Protein AF-A0A959XCX8-F1 (afdb_monomer_lite)

Foldseek 3Di:
DVVVVVVLPDPPPDPDPCVCCQDQPNLLWHWADDDDDDQADPNDGDPVQVVPPPPVSVVVVRVVRRQVCCCVPPVVSNVSNVVVVVD

Radius of gyration: 15.53 Å; chains: 1; bounding box: 34×30×36 Å

Secondary structure (DSSP, 8-state):
-HHHHHHTTSTTSSS-GGGGTTSTTTTSSPPPPP--SSSEETTEEPPGGGGS--HHHHHHHHHHHHHHHHHHH-GGGTTTHHHHTT-

Sequence (87 aa):
AMIEAIVRLIPGFMGNPESLVEESHADGLLEYPVYTKPATWRGHDVPEILLSGDHGRIATWRLEQSVRRTQERRPDLIGLVREQASD

pLDDT: mean 87.37, std 14.31, range [33.19, 97.69]

Structure (mmCIF, N/CA/C/O backbone):
data_AF-A0A959XCX8-F1
#
_entry.id   AF-A0A959XCX8-F1
#
loop_
_atom_site.group_PDB
_atom_site.id
_atom_site.type_symbol
_atom_site.label_atom_id
_atom_site.label_alt_id
_atom_site.label_comp_id
_atom_site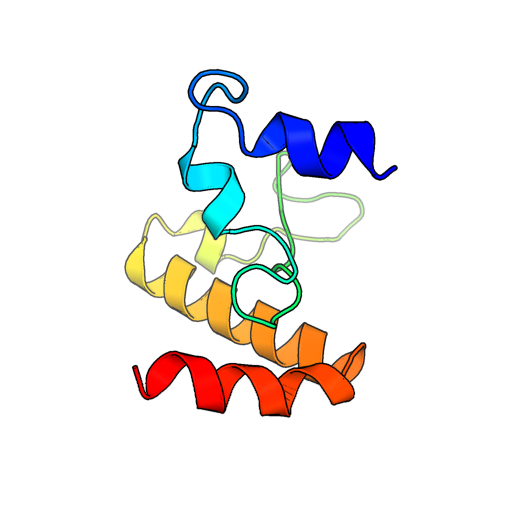.label_asym_id
_atom_site.label_entity_id
_atom_site.label_seq_id
_atom_site.pdbx_PDB_ins_code
_atom_site.Cartn_x
_atom_site.Cartn_y
_atom_site.Cartn_z
_atom_site.occupancy
_atom_site.B_iso_or_equiv
_atom_site.auth_seq_id
_atom_site.auth_comp_id
_atom_site.auth_asym_id
_atom_site.auth_atom_id
_atom_site.pdbx_PDB_model_num
ATOM 1 N N . ALA A 1 1 ? 13.488 10.437 -13.796 1.00 80.38 1 ALA A N 1
ATOM 2 C CA . ALA A 1 1 ? 12.401 9.440 -13.818 1.00 80.38 1 ALA A CA 1
ATOM 3 C C . ALA A 1 1 ? 12.869 8.128 -14.448 1.00 80.38 1 ALA A C 1
ATOM 5 O O . ALA A 1 1 ? 13.032 7.175 -13.713 1.00 80.38 1 ALA A O 1
ATOM 6 N N . MET A 1 2 ? 13.192 8.076 -15.750 1.00 93.56 2 MET A N 1
ATOM 7 C CA . MET A 1 2 ? 13.537 6.805 -16.424 1.00 93.56 2 MET A CA 1
ATOM 8 C C . MET A 1 2 ? 14.697 6.020 -15.794 1.00 93.56 2 MET A C 1
ATOM 10 O O . MET A 1 2 ? 14.560 4.827 -15.563 1.00 93.56 2 MET A O 1
ATOM 14 N N . ILE A 1 3 ? 15.827 6.681 -15.510 1.00 95.12 3 ILE A N 1
ATOM 15 C CA . ILE A 1 3 ? 17.009 6.005 -14.946 1.00 95.12 3 ILE A CA 1
ATOM 16 C C . ILE A 1 3 ? 16.670 5.343 -13.607 1.00 95.12 3 ILE A C 1
ATOM 18 O O . ILE A 1 3 ? 17.044 4.202 -13.380 1.00 95.12 3 ILE A O 1
ATOM 22 N N . GLU A 1 4 ? 15.936 6.041 -12.742 1.00 91.44 4 GLU A N 1
ATOM 23 C CA . GLU A 1 4 ? 15.580 5.535 -11.417 1.00 91.44 4 GLU A CA 1
ATOM 24 C C . GLU A 1 4 ? 14.622 4.338 -11.512 1.00 91.44 4 GLU A C 1
ATOM 26 O O . GLU A 1 4 ? 14.920 3.295 -10.936 1.00 91.44 4 GLU A O 1
ATOM 31 N N . ALA A 1 5 ? 13.582 4.414 -12.349 1.00 89.88 5 ALA A N 1
ATOM 32 C CA . ALA A 1 5 ? 12.658 3.301 -12.573 1.00 89.88 5 ALA A CA 1
ATOM 33 C C . ALA A 1 5 ? 13.355 2.034 -13.103 1.00 89.88 5 ALA A C 1
ATOM 35 O O . ALA A 1 5 ? 13.042 0.930 -12.670 1.00 89.88 5 ALA A O 1
ATOM 36 N N . ILE A 1 6 ? 14.322 2.184 -14.016 1.00 91.38 6 ILE A N 1
ATOM 37 C CA . ILE A 1 6 ? 15.056 1.049 -14.597 1.00 91.38 6 ILE A CA 1
ATOM 38 C C . ILE A 1 6 ? 16.057 0.470 -13.592 1.00 91.38 6 ILE A C 1
ATOM 40 O O . ILE A 1 6 ? 16.155 -0.745 -13.443 1.00 91.38 6 ILE A O 1
ATOM 44 N N . VAL A 1 7 ? 16.804 1.324 -12.886 1.00 92.31 7 VAL A N 1
ATOM 45 C CA . VAL A 1 7 ? 17.852 0.881 -11.952 1.00 92.31 7 VAL A CA 1
ATOM 46 C C . VAL A 1 7 ? 17.267 0.117 -10.760 1.00 92.31 7 VAL A C 1
ATOM 48 O O . VAL A 1 7 ? 17.913 -0.810 -10.276 1.00 92.31 7 VAL A O 1
ATOM 51 N N . ARG A 1 8 ? 16.029 0.416 -10.337 1.00 89.62 8 ARG A N 1
ATOM 52 C CA . ARG A 1 8 ? 15.325 -0.341 -9.282 1.00 89.62 8 ARG A CA 1
ATOM 53 C C . ARG A 1 8 ? 15.128 -1.824 -9.606 1.00 89.62 8 ARG A C 1
ATOM 55 O O . ARG A 1 8 ? 14.980 -2.615 -8.681 1.00 89.62 8 ARG A O 1
ATOM 62 N N . LEU A 1 9 ? 15.172 -2.198 -10.886 1.00 88.00 9 LEU A N 1
ATOM 63 C CA . LEU A 1 9 ? 15.037 -3.582 -11.345 1.00 88.00 9 LEU A CA 1
ATOM 64 C C . LEU A 1 9 ? 16.362 -4.365 -11.306 1.00 88.00 9 LEU A C 1
ATOM 66 O O . LEU A 1 9 ? 16.364 -5.574 -11.530 1.00 88.00 9 LEU A O 1
ATOM 70 N N . ILE A 1 10 ? 17.498 -3.706 -11.045 1.00 90.25 10 ILE A N 1
ATOM 71 C CA . ILE A 1 10 ? 18.805 -4.371 -10.997 1.00 90.25 10 ILE A CA 1
ATOM 72 C C . ILE A 1 10 ? 18.897 -5.232 -9.723 1.00 90.25 10 ILE A C 1
ATOM 74 O O . ILE A 1 10 ? 18.690 -4.713 -8.619 1.00 90.25 10 ILE A O 1
ATOM 78 N N . PRO A 1 11 ? 19.259 -6.528 -9.832 1.00 87.31 11 PRO A N 1
ATOM 79 C CA . PRO A 1 11 ? 19.424 -7.396 -8.670 1.00 87.31 11 PRO A CA 1
ATOM 80 C C . PRO A 1 11 ? 20.382 -6.806 -7.628 1.00 87.31 11 PRO A C 1
ATOM 82 O O . PRO A 1 11 ? 21.485 -6.374 -7.956 1.00 87.31 11 PRO A O 1
ATOM 85 N N . GLY A 1 12 ? 19.958 -6.802 -6.362 1.00 85.81 12 GLY A N 1
ATOM 86 C CA . GLY A 1 12 ? 20.741 -6.270 -5.241 1.00 85.81 12 GLY A CA 1
ATOM 87 C C . GLY A 1 12 ? 20.632 -4.757 -5.026 1.00 85.81 12 GLY A C 1
ATOM 88 O O . GLY A 1 12 ? 21.209 -4.255 -4.065 1.00 85.81 12 GLY A O 1
ATOM 89 N N . PHE A 1 13 ? 19.889 -4.024 -5.866 1.00 88.50 13 PHE A N 1
ATOM 90 C CA . PHE A 1 13 ? 19.636 -2.599 -5.636 1.00 88.50 13 PHE A CA 1
ATOM 91 C C . PHE A 1 13 ? 18.702 -2.365 -4.442 1.00 88.50 13 PHE A C 1
ATOM 93 O O . PHE A 1 13 ? 18.972 -1.523 -3.586 1.00 88.50 13 PHE A O 1
ATOM 100 N N . MET A 1 14 ? 17.600 -3.116 -4.374 1.00 82.50 14 MET A N 1
ATOM 101 C CA . MET A 1 14 ? 16.665 -3.034 -3.256 1.00 82.50 14 MET A CA 1
ATOM 102 C C . MET A 1 14 ? 17.005 -4.025 -2.146 1.00 82.50 14 MET A C 1
ATOM 104 O O . MET A 1 14 ? 17.388 -5.162 -2.412 1.00 82.50 14 MET A O 1
ATOM 108 N N . GLY A 1 15 ? 16.780 -3.602 -0.898 1.00 83.44 15 GLY A N 1
ATOM 109 C CA . GLY A 1 15 ? 16.972 -4.452 0.278 1.00 83.44 15 GLY A CA 1
ATOM 110 C C . GLY A 1 15 ? 15.996 -5.633 0.343 1.00 83.44 15 GLY A C 1
ATOM 111 O O . GLY A 1 15 ? 16.420 -6.739 0.660 1.00 83.44 15 GLY A O 1
ATOM 112 N N . ASN A 1 16 ? 14.715 -5.418 0.012 1.00 83.06 16 ASN A N 1
ATOM 113 C CA . ASN A 1 16 ? 13.720 -6.486 -0.108 1.00 83.06 16 ASN A CA 1
ATOM 114 C C . ASN A 1 16 ? 13.092 -6.489 -1.515 1.00 83.06 16 ASN A C 1
ATOM 116 O O . ASN A 1 16 ? 12.255 -5.630 -1.792 1.00 83.06 16 ASN A O 1
ATOM 120 N N . PRO A 1 17 ? 13.458 -7.437 -2.396 1.00 80.38 17 PRO A N 1
ATOM 121 C CA . PRO A 1 17 ? 12.887 -7.549 -3.737 1.00 80.38 17 PRO A CA 1
ATOM 122 C C . PRO A 1 17 ? 11.364 -7.734 -3.762 1.00 80.38 17 PRO A C 1
ATOM 124 O O . PRO A 1 17 ? 10.727 -7.262 -4.698 1.00 80.38 17 PRO A O 1
ATOM 127 N N . GLU A 1 18 ? 10.769 -8.352 -2.734 1.00 80.38 18 GLU A N 1
ATOM 128 C CA . GLU A 1 18 ? 9.314 -8.572 -2.670 1.00 80.38 18 GLU A CA 1
ATOM 129 C C . GLU A 1 18 ? 8.523 -7.261 -2.630 1.00 80.38 18 GLU A C 1
ATOM 131 O O . GLU A 1 18 ? 7.375 -7.219 -3.059 1.00 80.38 18 GLU A O 1
ATOM 136 N N . SER A 1 19 ? 9.143 -6.158 -2.196 1.00 78.88 19 SER A N 1
ATOM 137 C CA . SER A 1 19 ? 8.489 -4.848 -2.187 1.00 78.88 19 SER A CA 1
ATOM 138 C C . SER A 1 19 ? 8.092 -4.357 -3.584 1.00 78.88 19 SER A C 1
ATOM 140 O O . SER A 1 19 ? 7.115 -3.628 -3.681 1.00 78.88 19 SER A O 1
ATOM 142 N N . LEU A 1 20 ? 8.775 -4.789 -4.656 1.00 77.31 20 LEU A N 1
ATOM 143 C CA . LEU A 1 20 ? 8.386 -4.445 -6.034 1.00 77.31 20 LEU A CA 1
ATOM 144 C C . LEU A 1 20 ? 7.084 -5.121 -6.470 1.00 77.31 20 LEU A C 1
ATOM 146 O O . LEU A 1 20 ? 6.411 -4.611 -7.359 1.00 77.31 20 LEU A O 1
ATOM 150 N N . VAL A 1 21 ? 6.745 -6.268 -5.876 1.00 76.06 21 VAL A N 1
ATOM 151 C CA . VAL A 1 21 ? 5.555 -7.044 -6.253 1.00 76.06 21 VAL A CA 1
ATOM 152 C C . VAL A 1 21 ? 4.286 -6.372 -5.734 1.00 76.06 21 VAL A C 1
ATOM 154 O O . VAL A 1 21 ? 3.261 -6.389 -6.400 1.00 76.06 21 VAL A O 1
ATOM 157 N N . GLU A 1 22 ? 4.352 -5.727 -4.568 1.00 74.94 22 GLU A N 1
ATOM 158 C CA . GLU A 1 22 ? 3.189 -5.071 -3.955 1.00 74.94 22 GLU A CA 1
ATOM 159 C C . GLU A 1 22 ? 2.995 -3.605 -4.402 1.00 74.94 22 GLU A C 1
ATOM 161 O O . GLU A 1 22 ? 2.086 -2.924 -3.924 1.00 74.94 22 GLU A O 1
ATOM 166 N N . GLU A 1 23 ? 3.824 -3.101 -5.324 1.00 80.88 23 GLU A N 1
ATOM 167 C CA . GLU A 1 23 ? 3.753 -1.721 -5.809 1.00 80.88 23 GLU A CA 1
ATOM 168 C C . GLU A 1 23 ? 2.571 -1.469 -6.754 1.00 80.88 23 GLU A C 1
ATOM 170 O O . GLU A 1 23 ? 2.108 -2.330 -7.506 1.00 80.88 23 GLU A O 1
ATOM 175 N N . SER A 1 24 ? 2.107 -0.215 -6.776 1.00 79.81 24 SER A N 1
ATOM 176 C CA . SER A 1 24 ? 1.111 0.215 -7.760 1.00 79.81 24 SER A CA 1
ATOM 177 C C . SER A 1 24 ? 1.585 -0.089 -9.185 1.00 79.81 24 SER A C 1
ATOM 179 O O . SER A 1 24 ? 2.700 0.273 -9.559 1.00 79.81 24 SER A O 1
ATOM 181 N N . HIS A 1 25 ? 0.675 -0.604 -10.010 1.00 83.62 25 HIS A N 1
ATOM 182 C CA . HIS A 1 25 ? 0.871 -0.981 -11.414 1.00 83.62 25 HIS A CA 1
ATOM 183 C C . HIS A 1 25 ? 1.683 -2.262 -11.658 1.00 83.62 25 HIS A C 1
ATOM 185 O O . HIS A 1 25 ? 1.820 -2.615 -12.827 1.00 83.62 25 HIS A O 1
ATOM 191 N N . ALA A 1 26 ? 2.155 -2.973 -10.623 1.00 78.56 26 ALA A N 1
ATOM 192 C CA . ALA A 1 26 ? 2.798 -4.281 -10.798 1.00 78.56 26 ALA A CA 1
ATOM 193 C C . ALA A 1 26 ? 1.840 -5.286 -11.467 1.00 78.56 26 ALA A C 1
ATOM 195 O O . ALA A 1 26 ? 2.174 -5.843 -12.506 1.00 78.56 26 ALA A O 1
ATOM 196 N N . ASP A 1 27 ? 0.605 -5.370 -10.959 1.00 80.81 27 ASP A N 1
ATOM 197 C CA . ASP A 1 27 ? -0.447 -6.264 -11.475 1.00 80.81 27 ASP A CA 1
ATOM 198 C C . ASP A 1 27 ? -1.596 -5.495 -12.156 1.00 80.81 27 ASP A C 1
ATOM 200 O O . ASP A 1 27 ? -2.753 -5.916 -12.164 1.00 80.81 27 ASP A O 1
ATOM 204 N N . GLY A 1 28 ? -1.323 -4.286 -12.655 1.00 87.44 28 GLY A N 1
ATOM 205 C CA . GLY A 1 28 ? -2.354 -3.432 -13.260 1.00 87.44 28 GLY A CA 1
ATOM 206 C C . GLY A 1 28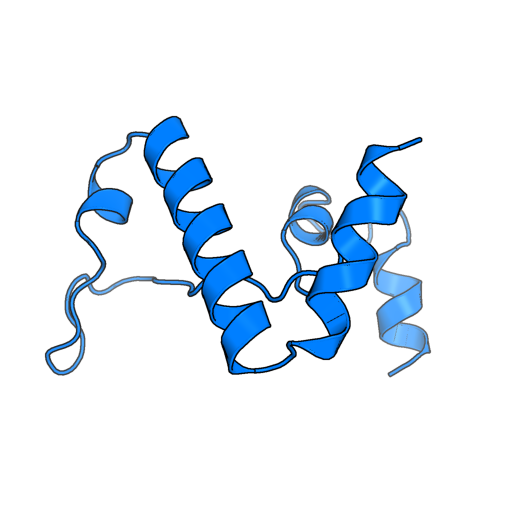 ? -3.367 -2.837 -12.268 1.00 87.44 28 GLY A C 1
ATOM 207 O O . GLY A 1 28 ? -4.355 -2.242 -12.689 1.00 87.44 28 GLY A O 1
ATOM 208 N N . LEU A 1 29 ? -3.127 -2.937 -10.958 1.00 91.56 29 LEU A N 1
ATOM 209 C CA . LEU A 1 29 ? -3.942 -2.303 -9.918 1.00 91.56 29 LEU A CA 1
ATOM 210 C C . LEU A 1 29 ? -3.180 -1.188 -9.188 1.00 91.56 29 LEU A C 1
ATOM 212 O O . LEU A 1 29 ? -1.951 -1.169 -9.130 1.00 91.56 29 LEU A O 1
ATOM 216 N N . LEU A 1 30 ? -3.916 -0.244 -8.604 1.00 94.31 30 LEU A N 1
ATOM 217 C CA . LEU A 1 30 ? -3.371 0.715 -7.644 1.00 94.31 30 LEU A CA 1
ATOM 218 C C . LEU A 1 30 ? -3.157 0.050 -6.284 1.00 94.31 30 LEU A C 1
ATOM 220 O O . LEU A 1 30 ? -3.986 -0.739 -5.840 1.00 94.31 30 LEU A O 1
ATOM 224 N N . GLU A 1 31 ? -2.101 0.438 -5.578 1.00 93.75 31 GLU A N 1
ATOM 225 C CA . GLU A 1 31 ? -1.792 -0.092 -4.249 1.00 93.75 31 GLU A CA 1
ATOM 226 C C . GLU A 1 31 ? -2.904 0.208 -3.223 1.00 93.75 31 GLU A C 1
ATOM 228 O O . GLU A 1 31 ? -3.585 1.247 -3.251 1.00 93.75 31 GLU A O 1
ATOM 233 N N . TYR A 1 32 ? -3.089 -0.735 -2.301 1.00 94.56 32 TYR A N 1
ATOM 234 C CA . TYR A 1 32 ? -4.019 -0.636 -1.182 1.00 94.56 32 TYR A CA 1
ATOM 235 C C . TYR A 1 32 ? -3.603 0.480 -0.192 1.00 94.56 32 TYR A C 1
ATOM 237 O O . TYR A 1 32 ? -2.470 0.956 -0.205 1.00 94.56 32 TYR A O 1
ATOM 245 N N . PRO A 1 33 ? -4.507 0.984 0.671 1.00 95.25 33 PRO A N 1
ATOM 246 C CA . PRO A 1 33 ? -4.138 1.991 1.662 1.00 95.25 33 PRO A CA 1
ATOM 247 C C . PRO A 1 33 ? -3.183 1.412 2.715 1.00 95.25 33 PRO A C 1
ATOM 249 O O . PRO A 1 33 ? -3.439 0.356 3.296 1.00 95.25 33 PRO A O 1
ATOM 252 N N . VAL A 1 34 ? -2.107 2.147 2.989 1.00 95.06 34 VAL A N 1
ATOM 253 C CA . VAL A 1 34 ? -1.074 1.771 3.957 1.00 95.06 34 VAL A CA 1
ATOM 254 C C . VAL A 1 34 ? -1.302 2.503 5.274 1.00 95.06 34 VAL A C 1
ATOM 256 O O . VAL A 1 34 ? -1.585 3.702 5.299 1.00 95.06 34 VAL A O 1
ATOM 259 N N . TYR A 1 35 ? -1.152 1.769 6.372 1.00 96.31 35 TYR A N 1
ATOM 260 C CA . TYR A 1 35 ? -1.296 2.272 7.731 1.00 96.31 35 TYR A CA 1
ATOM 261 C C . TYR A 1 35 ? -0.012 2.012 8.513 1.00 96.31 35 TYR A C 1
ATOM 263 O O . TYR A 1 35 ? 0.665 1.005 8.316 1.00 96.31 35 TYR A O 1
ATOM 271 N N . THR A 1 36 ? 0.310 2.920 9.425 1.00 96.44 36 THR A 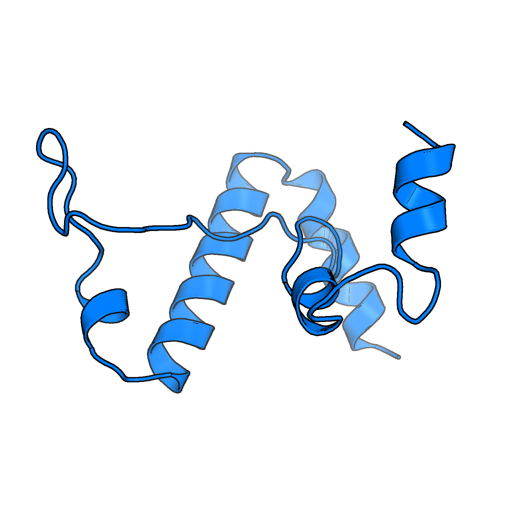N 1
ATOM 2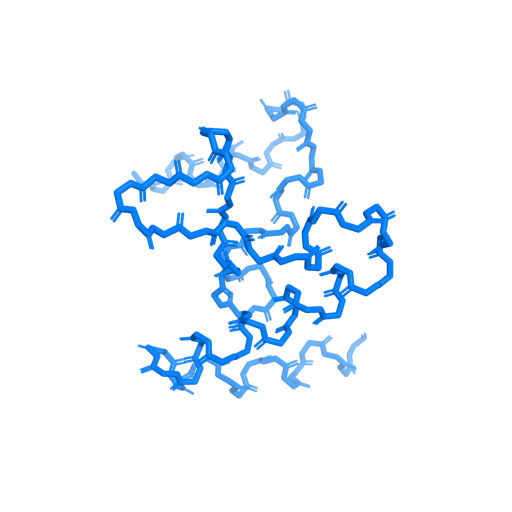72 C CA . THR A 1 36 ? 1.417 2.775 10.372 1.00 96.44 36 THR A CA 1
ATOM 273 C C . THR A 1 36 ? 1.015 3.389 11.709 1.00 96.44 36 THR A C 1
ATOM 275 O O . THR A 1 36 ? -0.069 3.954 11.836 1.00 96.44 36 THR A O 1
ATOM 278 N N . LYS A 1 37 ? 1.868 3.258 12.725 1.00 95.25 37 LYS A N 1
ATOM 279 C CA . LYS A 1 37 ? 1.610 3.818 14.057 1.00 95.25 37 LYS A CA 1
ATOM 280 C C . LYS A 1 37 ? 1.431 5.345 13.984 1.00 95.25 37 LYS A C 1
ATOM 282 O O . LYS A 1 37 ? 2.156 5.995 13.228 1.00 95.25 37 LYS A O 1
ATOM 287 N N . PRO A 1 38 ? 0.567 5.935 14.833 1.00 96.12 38 PRO A N 1
ATOM 288 C CA . PRO A 1 38 ? -0.254 5.307 15.883 1.00 96.12 38 PRO A CA 1
ATOM 289 C C . PRO A 1 38 ? -1.554 4.661 15.361 1.00 96.12 38 PRO A C 1
ATOM 291 O O . PRO A 1 38 ? -1.974 4.931 14.245 1.00 96.12 38 PRO A O 1
ATOM 294 N N . ALA A 1 39 ? -2.208 3.831 16.187 1.00 95.38 39 ALA A N 1
ATOM 295 C CA . ALA A 1 39 ? -3.450 3.128 15.819 1.00 95.38 39 ALA A CA 1
ATOM 296 C C . ALA A 1 39 ? -4.643 4.063 15.531 1.00 95.38 39 ALA A C 1
ATOM 298 O O . ALA A 1 39 ? -5.505 3.718 14.730 1.00 95.38 39 ALA A O 1
ATOM 299 N N . THR A 1 40 ? -4.655 5.249 16.141 1.00 97.50 40 THR A N 1
ATOM 300 C CA . THR A 1 40 ? -5.627 6.311 15.866 1.00 97.50 40 THR A CA 1
ATOM 301 C C . THR A 1 40 ? -4.873 7.604 15.606 1.00 97.50 40 THR A C 1
ATOM 303 O O . THR A 1 40 ? -4.049 8.029 16.422 1.00 97.50 40 THR A O 1
ATOM 306 N N . TRP A 1 41 ? -5.172 8.269 14.494 1.00 96.88 41 TRP A N 1
ATOM 307 C CA . TRP A 1 41 ? -4.582 9.558 14.152 1.00 96.88 41 TRP A CA 1
ATOM 308 C C . TRP A 1 41 ? -5.655 10.530 13.670 1.00 96.88 41 TRP A C 1
ATOM 310 O O . TRP A 1 41 ? -6.311 10.292 12.663 1.00 96.88 41 TRP A O 1
ATOM 320 N N . ARG A 1 42 ? -5.847 11.640 14.399 1.00 96.44 42 ARG A N 1
ATOM 321 C CA . ARG A 1 42 ? -6.853 12.679 14.084 1.00 96.44 42 ARG A CA 1
ATOM 322 C C . ARG A 1 42 ? -8.280 12.132 13.879 1.00 96.44 42 ARG A C 1
ATOM 324 O O . ARG A 1 42 ? -9.023 12.652 13.056 1.00 96.44 42 ARG A O 1
ATOM 331 N N . GLY A 1 43 ? -8.657 11.094 14.628 1.00 95.81 43 GLY A N 1
ATOM 332 C CA . GLY A 1 43 ? -9.967 10.442 14.502 1.00 95.81 43 GLY A CA 1
ATOM 333 C C . GLY A 1 43 ? -10.071 9.429 13.356 1.00 95.81 43 GLY A C 1
ATOM 334 O O . GLY A 1 43 ? -11.167 8.962 13.067 1.00 95.81 43 GLY A O 1
ATOM 335 N N . HIS A 1 44 ? -8.956 9.087 12.703 1.00 95.38 44 HIS A N 1
ATOM 336 C CA . HIS A 1 44 ? -8.876 7.974 11.762 1.00 95.38 44 HIS A CA 1
ATOM 337 C C . HIS A 1 44 ? -8.245 6.764 12.442 1.00 95.38 44 HIS A C 1
ATOM 339 O O . HIS A 1 44 ? -7.074 6.816 12.830 1.00 95.38 44 HIS A O 1
ATOM 345 N N . ASP A 1 45 ? -9.017 5.690 12.557 1.00 97.44 45 ASP A N 1
ATOM 346 C CA . ASP A 1 45 ? -8.561 4.425 13.121 1.00 97.44 45 ASP A CA 1
ATOM 347 C C . ASP A 1 45 ? -7.982 3.513 12.039 1.00 97.44 45 ASP A C 1
ATOM 349 O O . ASP A 1 45 ? -8.449 3.477 10.893 1.00 97.44 45 ASP A O 1
ATOM 353 N N . VAL A 1 46 ? -6.955 2.751 12.411 1.00 97.62 46 VAL A N 1
ATOM 354 C CA . VAL A 1 46 ? -6.488 1.618 11.612 1.00 97.62 46 VAL A CA 1
ATOM 355 C C . VAL A 1 46 ? -7.614 0.575 11.554 1.00 97.62 46 VAL A C 1
ATOM 357 O O . VAL A 1 46 ? -8.127 0.194 12.607 1.00 97.62 46 VAL A O 1
ATOM 360 N N . PRO A 1 47 ? -7.995 0.076 10.362 1.00 97.56 47 PRO A N 1
ATOM 361 C CA . PRO A 1 47 ? -8.990 -0.984 10.237 1.00 97.56 47 PRO A CA 1
ATOM 362 C C . PRO A 1 47 ? -8.661 -2.188 11.129 1.00 97.56 47 PRO A C 1
ATOM 364 O O . PRO A 1 47 ? -7.550 -2.711 11.063 1.00 97.56 47 PRO A O 1
ATOM 367 N N . GLU A 1 48 ? -9.633 -2.672 11.910 1.00 97.00 48 GLU A N 1
ATOM 368 C CA . GLU A 1 48 ? -9.430 -3.775 12.869 1.00 97.00 48 GLU A CA 1
ATOM 369 C C . GLU A 1 48 ? -8.831 -5.031 12.224 1.00 97.00 48 GLU A C 1
ATOM 371 O O . GLU A 1 48 ? -8.034 -5.738 12.839 1.00 97.00 48 GLU A O 1
ATOM 376 N N . ILE A 1 49 ? -9.151 -5.285 10.951 1.00 97.69 49 ILE A N 1
ATOM 377 C CA . ILE A 1 49 ? -8.586 -6.407 10.199 1.00 97.69 49 ILE A CA 1
ATOM 378 C C . ILE A 1 49 ? -7.056 -6.351 10.118 1.00 97.69 49 ILE A C 1
ATOM 380 O O . ILE A 1 49 ? -6.405 -7.388 10.229 1.00 97.69 49 ILE A O 1
ATOM 384 N N . LEU A 1 50 ? -6.470 -5.156 10.020 1.00 97.31 50 LEU A N 1
ATOM 385 C CA . LEU A 1 50 ? -5.020 -4.958 9.990 1.00 97.31 50 LEU A CA 1
ATOM 386 C C . LEU A 1 50 ? -4.367 -5.147 11.367 1.00 97.31 50 LEU A C 1
ATOM 388 O O . LEU A 1 50 ? -3.148 -5.263 11.450 1.00 97.31 50 LEU A O 1
ATOM 392 N N . LEU A 1 51 ? -5.167 -5.204 12.435 1.00 96.19 51 LEU A N 1
ATOM 393 C CA . LEU A 1 51 ? -4.727 -5.465 13.807 1.00 96.19 51 LEU A CA 1
ATOM 394 C C . LEU A 1 51 ? -4.936 -6.933 14.224 1.00 96.19 51 LEU A C 1
ATOM 396 O O . LEU A 1 51 ? -4.549 -7.316 15.324 1.00 96.19 51 LEU A O 1
ATOM 400 N N . SER A 1 52 ? -5.540 -7.756 13.360 1.00 96.25 52 SER A N 1
ATOM 401 C CA . SER A 1 52 ? -5.977 -9.118 13.700 1.00 96.25 52 SER A CA 1
ATOM 402 C C . SER A 1 52 ? -4.863 -10.170 13.727 1.00 96.25 52 SER A C 1
ATOM 404 O O . SER A 1 52 ? -5.043 -11.227 14.326 1.00 96.25 52 SER A O 1
ATOM 406 N N . GLY A 1 53 ? -3.737 -9.918 13.050 1.00 95.81 53 GLY A N 1
ATOM 407 C CA . GLY A 1 53 ? -2.686 -10.919 12.819 1.00 95.81 53 GLY A CA 1
ATOM 408 C C . GLY A 1 53 ? -3.067 -12.027 11.823 1.00 95.81 53 GLY A C 1
ATOM 409 O O . GLY A 1 53 ? -2.247 -12.895 11.535 1.00 95.81 53 GLY A O 1
ATOM 410 N N . ASP A 1 54 ? -4.282 -12.004 11.266 1.00 97.62 54 ASP A N 1
ATOM 411 C CA . ASP A 1 54 ? -4.724 -12.964 10.257 1.00 97.62 54 ASP A CA 1
ATOM 412 C C . ASP A 1 54 ? -4.212 -12.546 8.874 1.00 97.62 54 ASP A C 1
ATOM 414 O O . ASP A 1 54 ? -4.826 -11.745 8.165 1.00 97.62 54 ASP A O 1
ATOM 418 N N . HIS A 1 55 ? -3.056 -13.088 8.495 1.00 96.69 55 HIS A N 1
ATOM 419 C CA . HIS A 1 55 ? -2.405 -12.779 7.223 1.00 96.69 55 HIS A CA 1
ATOM 420 C C . HIS A 1 55 ? -3.294 -13.064 6.003 1.00 96.69 55 HIS A C 1
ATOM 422 O O . HIS A 1 55 ? -3.257 -12.297 5.043 1.00 96.69 55 HIS A O 1
ATOM 428 N N . GLY A 1 56 ? -4.120 -14.116 6.044 1.00 97.00 56 GLY A N 1
ATOM 429 C CA . GLY A 1 56 ? -5.014 -14.468 4.941 1.00 97.00 56 GLY A CA 1
ATOM 430 C C . GLY A 1 56 ? -6.123 -13.435 4.765 1.00 97.00 56 GLY A C 1
ATOM 431 O O . GLY A 1 56 ? -6.329 -12.913 3.670 1.00 97.00 56 GLY A O 1
ATOM 432 N N . ARG A 1 57 ? -6.791 -13.056 5.860 1.00 97.56 57 ARG A N 1
ATOM 433 C CA . ARG A 1 57 ? -7.826 -12.013 5.820 1.00 97.56 57 ARG A CA 1
ATOM 434 C C . ARG A 1 57 ? -7.254 -10.639 5.476 1.00 97.56 57 ARG A C 1
ATOM 436 O O . ARG A 1 57 ? -7.921 -9.865 4.792 1.00 97.56 57 ARG A O 1
ATOM 443 N N . ILE A 1 58 ? -6.035 -10.334 5.920 1.00 97.38 58 ILE A N 1
ATOM 444 C CA . ILE A 1 58 ? -5.333 -9.097 5.558 1.00 97.38 58 ILE A CA 1
ATOM 445 C C . ILE A 1 58 ? -5.040 -9.064 4.054 1.00 97.38 58 ILE A C 1
ATOM 447 O O . ILE A 1 58 ? -5.297 -8.040 3.424 1.00 97.38 58 ILE A O 1
ATOM 451 N N . ALA A 1 59 ? -4.549 -10.161 3.471 1.00 94.50 59 ALA A N 1
ATOM 452 C CA . ALA A 1 59 ? -4.275 -10.247 2.037 1.00 94.50 59 ALA A CA 1
ATOM 453 C C . ALA A 1 59 ? -5.549 -10.046 1.200 1.00 94.50 59 ALA A C 1
ATOM 455 O O . ALA A 1 59 ? -5.564 -9.206 0.300 1.00 94.50 59 ALA A O 1
ATOM 456 N N . THR A 1 60 ? -6.645 -10.726 1.557 1.00 96.38 60 THR A N 1
ATOM 457 C CA . THR A 1 60 ? -7.949 -10.542 0.898 1.00 96.38 60 THR A CA 1
ATOM 458 C C . THR A 1 60 ? -8.424 -9.096 0.992 1.00 96.38 60 THR A C 1
ATOM 460 O O . THR A 1 60 ? -8.780 -8.492 -0.017 1.00 96.38 60 THR A O 1
ATOM 463 N N . TRP A 1 61 ? -8.367 -8.500 2.186 1.00 97.31 61 TRP A N 1
ATOM 464 C CA . TRP A 1 61 ? -8.777 -7.113 2.382 1.00 97.31 61 TRP A CA 1
ATOM 465 C C . TRP A 1 61 ? -7.932 -6.141 1.548 1.00 97.31 61 TRP A C 1
ATOM 467 O O . TRP A 1 61 ? -8.475 -5.238 0.916 1.00 97.31 61 TRP A O 1
ATOM 477 N N . ARG A 1 62 ? -6.607 -6.329 1.498 1.00 95.81 62 ARG A N 1
ATOM 478 C CA . ARG A 1 62 ? -5.701 -5.507 0.680 1.00 95.81 62 ARG A CA 1
ATOM 479 C C . ARG A 1 62 ? -6.069 -5.574 -0.801 1.00 95.81 62 ARG A C 1
ATOM 481 O O . ARG A 1 62 ? -6.183 -4.525 -1.434 1.00 95.81 62 ARG A O 1
ATOM 488 N N . LEU A 1 63 ? -6.331 -6.770 -1.328 1.00 93.50 63 LEU A N 1
ATOM 489 C CA . LEU A 1 63 ? -6.761 -6.951 -2.715 1.00 93.50 63 LEU A CA 1
ATOM 490 C C . LEU A 1 63 ? -8.088 -6.227 -2.993 1.00 93.50 63 LEU A C 1
ATOM 492 O O . LEU A 1 63 ? -8.188 -5.467 -3.954 1.00 93.50 63 LEU A O 1
ATOM 496 N N . GLU A 1 64 ? -9.088 -6.384 -2.122 1.00 95.62 64 GLU A N 1
ATOM 497 C CA . GLU A 1 64 ? -10.377 -5.691 -2.252 1.00 95.62 64 GLU A CA 1
ATOM 498 C C . GLU A 1 64 ? -10.216 -4.163 -2.257 1.00 95.62 64 GLU A C 1
ATOM 500 O O . GLU A 1 64 ? -10.825 -3.467 -3.074 1.00 95.62 64 GLU A O 1
ATOM 505 N N . GLN A 1 65 ? -9.370 -3.622 -1.374 1.00 96.88 65 GLN A N 1
ATOM 506 C CA . GLN A 1 65 ? -9.091 -2.186 -1.332 1.00 96.88 65 GLN A CA 1
ATOM 507 C C . GLN A 1 65 ? -8.371 -1.690 -2.587 1.00 96.88 65 GLN A C 1
ATOM 509 O O . GLN A 1 65 ? -8.687 -0.604 -3.079 1.00 96.88 65 GLN A O 1
ATOM 514 N N . SER A 1 66 ? -7.415 -2.468 -3.092 1.00 94.81 66 SER A N 1
ATOM 515 C CA . SER A 1 66 ? -6.674 -2.182 -4.320 1.00 94.81 66 SER A CA 1
ATOM 516 C C . SER A 1 66 ? -7.614 -2.127 -5.531 1.00 94.81 66 SER A C 1
ATOM 518 O O . SER A 1 66 ? -7.635 -1.128 -6.260 1.00 94.81 66 SER A O 1
ATOM 520 N N . VAL A 1 67 ? -8.494 -3.123 -5.681 1.00 94.19 67 VAL A N 1
ATOM 521 C CA . VAL A 1 67 ? -9.525 -3.154 -6.730 1.00 94.19 67 VAL A CA 1
ATOM 522 C C . VAL A 1 67 ? -10.463 -1.956 -6.608 1.00 94.19 67 VAL A C 1
ATOM 524 O O . VAL A 1 67 ? -10.632 -1.221 -7.581 1.00 94.19 67 VAL A O 1
ATOM 527 N N . ARG A 1 68 ? -11.024 -1.700 -5.418 1.00 95.75 68 ARG A N 1
ATOM 528 C CA . ARG A 1 68 ? -11.940 -0.570 -5.189 1.00 95.75 68 ARG A CA 1
ATOM 529 C C . ARG A 1 68 ? -11.292 0.763 -5.563 1.00 95.75 68 ARG A C 1
ATOM 531 O O . ARG A 1 68 ? -11.860 1.544 -6.320 1.00 95.75 68 ARG A O 1
ATOM 538 N N . ARG A 1 69 ? -10.075 1.011 -5.074 1.00 95.44 69 ARG A N 1
ATOM 539 C CA . ARG A 1 69 ? -9.335 2.250 -5.348 1.00 95.44 69 ARG A CA 1
ATOM 540 C C . ARG A 1 69 ? -9.040 2.417 -6.838 1.00 95.44 69 ARG A C 1
ATOM 542 O O . ARG A 1 69 ? -9.094 3.538 -7.343 1.00 95.44 69 ARG A O 1
ATOM 549 N N . THR A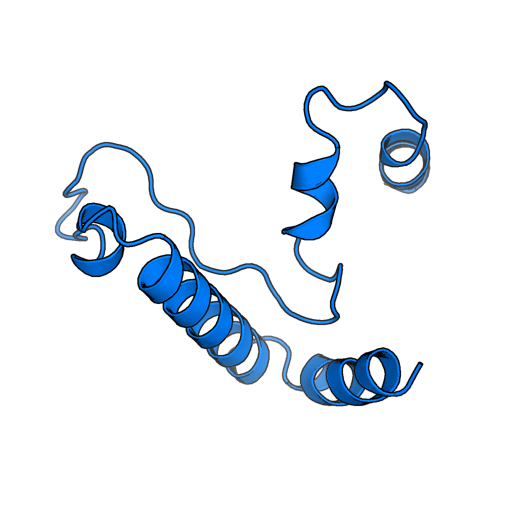 1 70 ? -8.736 1.321 -7.529 1.00 95.31 70 THR A N 1
ATOM 550 C CA . THR A 1 70 ? -8.507 1.317 -8.979 1.00 95.31 70 THR A CA 1
ATOM 551 C C . THR A 1 70 ? -9.790 1.656 -9.728 1.00 95.31 70 THR A C 1
ATOM 553 O O . THR A 1 70 ? -9.772 2.568 -10.544 1.00 95.31 70 THR A O 1
ATOM 556 N N . GLN A 1 71 ? -10.922 1.032 -9.394 1.00 94.81 71 GLN A N 1
ATOM 557 C CA . GLN A 1 71 ? -12.223 1.352 -10.001 1.00 94.81 71 GLN A CA 1
ATOM 558 C C . GLN A 1 71 ? -12.605 2.826 -9.819 1.00 94.81 71 GLN A C 1
ATOM 560 O O . GLN A 1 71 ? -13.077 3.462 -10.757 1.00 94.81 71 GLN A O 1
ATOM 565 N N . GLU A 1 72 ? -12.373 3.382 -8.629 1.00 96.62 72 GLU A N 1
ATOM 566 C CA . GLU A 1 72 ? -12.718 4.771 -8.311 1.00 96.62 72 GLU A CA 1
ATOM 567 C C . GLU A 1 72 ? -11.815 5.798 -9.013 1.00 96.62 72 GLU A C 1
ATOM 569 O O . GLU A 1 72 ? -12.286 6.868 -9.393 1.00 96.62 72 GLU A O 1
ATOM 574 N N . ARG A 1 73 ? -10.510 5.517 -9.151 1.00 96.00 73 ARG A N 1
ATOM 575 C CA . ARG A 1 73 ? -9.512 6.522 -9.579 1.00 96.00 73 ARG A CA 1
ATOM 576 C C . ARG A 1 73 ? -8.922 6.293 -10.964 1.00 96.00 73 ARG A C 1
ATOM 578 O O . ARG A 1 73 ? -8.505 7.253 -11.605 1.00 96.00 73 ARG A O 1
ATOM 585 N N . ARG A 1 74 ? -8.809 5.035 -11.381 1.00 94.75 74 ARG A N 1
ATOM 586 C CA . ARG A 1 74 ? -8.194 4.581 -12.634 1.00 94.75 74 ARG A CA 1
ATOM 587 C C . ARG A 1 74 ? -8.993 3.413 -13.229 1.00 94.75 74 ARG A C 1
ATOM 589 O O . ARG A 1 74 ? -8.454 2.317 -13.390 1.00 94.75 74 ARG A O 1
ATOM 596 N N . PRO A 1 75 ? -10.290 3.615 -13.534 1.00 93.19 75 PRO A N 1
ATOM 597 C CA . PRO A 1 75 ? -11.137 2.557 -14.086 1.00 93.19 75 PRO A CA 1
ATOM 598 C C . PRO A 1 75 ? -10.597 1.995 -15.408 1.00 93.19 75 PRO A C 1
ATOM 600 O O . PRO A 1 75 ? -10.886 0.850 -15.747 1.00 93.19 75 PRO A O 1
ATOM 603 N N . ASP A 1 76 ? -9.773 2.766 -16.123 1.00 92.06 76 ASP A N 1
ATOM 604 C CA . ASP A 1 76 ? -9.060 2.349 -17.329 1.00 92.06 76 ASP A CA 1
ATOM 605 C C . ASP A 1 76 ? -8.106 1.163 -17.102 1.00 92.06 76 ASP A C 1
ATOM 607 O O . ASP A 1 76 ? -7.878 0.385 -18.024 1.00 92.06 76 ASP A O 1
ATOM 611 N N . LEU A 1 77 ? -7.596 0.973 -15.881 1.00 90.00 77 LEU A N 1
ATOM 612 C CA . LEU A 1 77 ? -6.660 -0.109 -15.565 1.00 90.00 77 LEU A CA 1
ATOM 613 C C . LEU A 1 77 ? -7.340 -1.468 -15.301 1.00 90.00 77 LEU A C 1
ATOM 615 O O . LEU A 1 77 ? -6.697 -2.506 -15.414 1.00 90.00 77 LEU A O 1
ATOM 619 N N . ILE A 1 78 ? -8.647 -1.498 -15.008 1.00 84.19 78 ILE A N 1
ATOM 620 C CA . ILE A 1 78 ? -9.379 -2.722 -14.609 1.00 84.19 78 ILE A CA 1
ATOM 621 C C . ILE A 1 78 ? -9.355 -3.817 -15.692 1.00 84.19 78 ILE A C 1
ATOM 623 O O . ILE A 1 78 ? -9.414 -5.004 -15.375 1.00 84.19 78 ILE A O 1
ATOM 627 N N . GLY A 1 79 ? -9.267 -3.437 -16.969 1.00 69.44 79 GLY A N 1
ATOM 628 C CA . GLY A 1 79 ? -9.214 -4.385 -18.086 1.00 69.44 79 GLY A CA 1
ATOM 629 C C . GLY A 1 79 ? -7.883 -5.132 -18.214 1.00 69.44 79 GLY A C 1
ATOM 630 O O . GLY A 1 79 ? -7.883 -6.270 -18.676 1.00 69.44 79 GLY A O 1
ATOM 631 N N . LEU A 1 80 ? -6.776 -4.532 -17.761 1.00 65.56 80 LEU A N 1
ATOM 632 C CA . LEU A 1 80 ? -5.417 -5.074 -17.914 1.00 65.56 80 LEU A CA 1
ATOM 633 C C . LEU A 1 80 ? -5.149 -6.268 -16.986 1.00 65.56 80 LEU A C 1
ATOM 635 O O . LEU A 1 80 ? -4.375 -7.158 -17.322 1.00 65.56 80 LEU A O 1
ATOM 639 N N . VAL A 1 81 ? -5.852 -6.331 -15.852 1.00 59.75 81 VAL A N 1
ATOM 640 C CA . VAL A 1 81 ? -5.741 -7.416 -14.860 1.00 59.75 81 VAL A CA 1
ATOM 641 C C . VAL A 1 81 ? -6.167 -8.773 -15.441 1.00 59.75 81 VAL A C 1
ATOM 643 O O . VAL A 1 81 ? -5.685 -9.819 -15.016 1.00 59.75 81 VAL A O 1
ATOM 646 N N . ARG A 1 82 ? -7.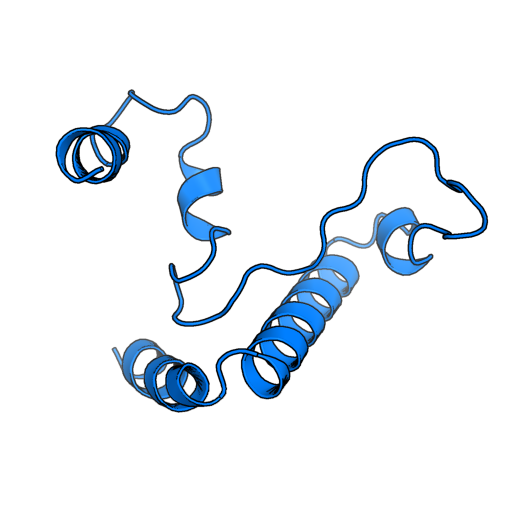077 -8.785 -16.427 1.00 49.31 82 ARG A N 1
ATOM 647 C CA . ARG A 1 82 ? -7.601 -10.028 -17.019 1.00 49.31 82 ARG A CA 1
ATOM 648 C C . ARG A 1 82 ? -6.648 -10.695 -18.011 1.00 49.31 82 ARG A C 1
ATOM 650 O O . ARG A 1 82 ? -6.741 -11.908 -18.175 1.00 49.31 82 ARG A O 1
ATOM 657 N N . GLU A 1 83 ? -5.755 -9.944 -18.653 1.00 47.34 83 GLU A N 1
ATOM 658 C CA . GLU A 1 83 ? -4.807 -10.512 -19.624 1.00 47.34 83 GLU A CA 1
ATOM 659 C C . GLU A 1 83 ? -3.650 -11.247 -18.939 1.00 47.34 83 GLU A C 1
ATOM 661 O O . GLU A 1 83 ? -3.250 -12.301 -19.416 1.00 47.34 83 GLU A O 1
ATOM 666 N N . GLN A 1 84 ? -3.180 -10.781 -17.777 1.00 48.19 84 GLN A N 1
ATOM 667 C CA . GLN A 1 84 ? -2.044 -11.412 -17.087 1.00 48.19 84 GLN A CA 1
ATOM 668 C C . GLN A 1 84 ? -2.390 -12.688 -16.306 1.00 48.19 84 GLN A C 1
ATOM 670 O O . GLN A 1 84 ? -1.502 -13.473 -16.006 1.00 48.19 84 GLN A O 1
ATOM 675 N N . ALA A 1 85 ? -3.668 -12.932 -16.002 1.00 46.41 85 ALA A N 1
ATOM 676 C CA . ALA A 1 85 ? -4.113 -14.179 -15.369 1.00 46.41 85 ALA A CA 1
ATOM 677 C C . ALA A 1 85 ? -4.316 -15.340 -16.368 1.00 46.41 85 ALA A C 1
ATOM 679 O O . ALA A 1 85 ? -4.733 -16.424 -15.960 1.00 46.41 85 ALA A O 1
ATOM 680 N N . SER A 1 86 ? -4.095 -15.098 -17.667 1.00 37.75 86 SER A N 1
ATOM 681 C CA . SER A 1 86 ? -4.288 -16.079 -18.746 1.00 37.75 86 SER A CA 1
ATOM 682 C C . SER A 1 86 ? -2.977 -16.643 -19.320 1.00 37.75 86 SER A C 1
ATOM 684 O O . SER A 1 86 ? -3.055 -17.407 -20.281 1.00 37.75 86 SER A O 1
ATOM 686 N N . ASP A 1 87 ? -1.823 -16.306 -18.731 1.00 33.19 87 ASP A N 1
ATOM 687 C CA . ASP A 1 87 ? -0.489 -16.843 -19.061 1.00 33.19 87 ASP A CA 1
ATOM 688 C C . ASP A 1 87 ? 0.088 -17.693 -17.913 1.00 33.19 87 ASP A C 1
ATOM 690 O O . ASP A 1 87 ? -0.093 -17.313 -16.732 1.00 33.19 87 ASP A O 1
#